Protein AF-A0A0B8QI83-F1 (afdb_monomer)

Foldseek 3Di:
DDDDPPDDQPDCPVPCVVDPDDDDDDDDPDPDDFAADDPQQDPDPRGDPPPVLVDDPVCPPPDDPHHDNDDPPDDDQDDADPVRNCRNVVVVCVVPPCPVQPPVGDDDDPPDDPVRDDDPVRDDDDPVVVPDPDDDPPDDDQQWDWAPPPDPDIDIDRHPDDDPD

InterPro domains:
  IPR018967 Iron-binding zinc finger, CDGSH type [PF09360] (34-53)
  IPR018967 Iron-binding zinc finger, CDGSH type [SM00704] (23-58)
  IPR042216 MitoNEET, CDGSH iron-sulfur domain [G3DSA:3.40.5.90] (27-69)
  IPR052950 CDGSH iron-sulfur domain-containing protein [PTHR46491] (10-59)

pLDDT: mean 74.03, std 13.97, range [25.14, 92.25]

Solvent-accessible surface area (backbone atoms only — not comparable to full-atom values): 11780 Å² total; per-res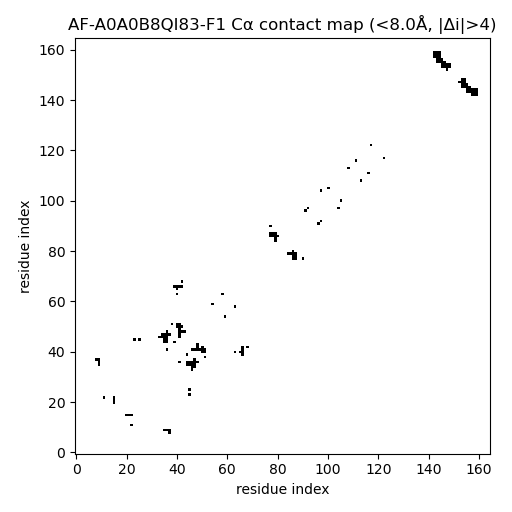idue (Å²): 140,81,82,83,75,85,75,70,76,86,63,91,83,66,76,45,81,86,49,94,63,76,88,79,91,84,79,83,92,66,97,72,95,76,63,66,46,74,78,78,47,39,93,51,72,68,32,56,68,62,52,71,72,78,57,56,81,92,51,69,89,56,91,69,95,64,68,81,87,69,78,85,88,59,80,83,78,69,65,61,42,93,92,44,67,57,47,32,58,52,57,46,43,72,75,58,46,69,81,79,40,57,98,78,44,87,83,68,69,90,87,55,57,77,92,76,50,80,53,80,90,70,63,80,82,57,82,73,75,60,72,63,73,80,80,60,91,88,55,91,71,87,54,61,43,66,50,54,80,89,46,101,76,51,47,76,35,80,52,84,78,78,78,85,125

Radius of gyration: 28.95 Å; Cα contacts (8 Å, |Δi|>4): 88; chains: 1; bounding box: 72×37×82 Å

Structure (mmCIF, N/CA/C/O backbone):
data_AF-A0A0B8QI83-F1
#
_entry.id   AF-A0A0B8QI83-F1
#
loop_
_atom_site.group_PDB
_atom_site.id
_atom_site.type_symbol
_atom_site.label_atom_id
_atom_site.label_alt_id
_atom_site.label_comp_id
_atom_site.label_asym_id
_atom_site.label_entity_id
_atom_site.label_seq_id
_atom_site.pdbx_PDB_ins_code
_atom_site.Cartn_x
_atom_site.Cartn_y
_atom_site.Cartn_z
_atom_site.occupancy
_atom_site.B_iso_or_equiv
_atom_site.auth_seq_id
_atom_site.auth_comp_id
_atom_site.auth_asym_id
_atom_site.auth_atom_id
_atom_site.pdbx_PDB_model_num
ATOM 1 N N . MET A 1 1 ? -7.085 -7.848 51.133 1.00 30.69 1 MET A N 1
ATOM 2 C CA . MET A 1 1 ? -7.052 -8.696 49.922 1.00 30.69 1 MET A CA 1
ATOM 3 C C . MET A 1 1 ? -8.463 -8.772 49.360 1.00 30.69 1 MET A C 1
ATOM 5 O O . MET A 1 1 ? -9.193 -9.684 49.712 1.00 30.69 1 MET A O 1
ATOM 9 N N . HIS A 1 2 ? -8.878 -7.793 48.556 1.00 28.53 2 HIS A N 1
ATOM 10 C CA . HIS A 1 2 ? -10.116 -7.900 47.783 1.00 28.53 2 HIS A CA 1
ATOM 11 C C . HIS A 1 2 ? -9.726 -7.942 46.313 1.00 28.53 2 HIS A C 1
ATOM 13 O O . HIS A 1 2 ? -9.131 -7.001 45.790 1.00 28.53 2 HIS A O 1
ATOM 19 N N . LEU A 1 3 ? -9.952 -9.113 45.720 1.00 25.14 3 LEU A N 1
ATOM 20 C CA . LEU A 1 3 ? -9.779 -9.373 44.305 1.00 25.14 3 LEU A CA 1
ATOM 21 C C . LEU A 1 3 ? -10.746 -8.477 43.530 1.00 25.14 3 LEU A C 1
ATOM 23 O O . LEU A 1 3 ? -11.947 -8.497 43.786 1.00 25.14 3 LEU A O 1
ATOM 27 N N . TRP A 1 4 ? -10.211 -7.702 42.594 1.00 26.44 4 TRP A N 1
ATOM 28 C CA . TRP A 1 4 ? -10.991 -6.983 41.599 1.00 26.44 4 TRP A CA 1
ATOM 29 C C . TRP A 1 4 ? -11.599 -8.005 40.636 1.00 26.44 4 TRP A C 1
ATOM 31 O O . TRP A 1 4 ? -10.899 -8.581 39.804 1.00 26.44 4 TRP A O 1
ATOM 41 N N . THR A 1 5 ? -12.894 -8.273 40.780 1.00 29.75 5 THR A N 1
ATOM 42 C CA . THR A 1 5 ? -13.677 -9.026 39.800 1.00 29.75 5 THR A CA 1
ATOM 43 C C . THR A 1 5 ? -13.836 -8.180 38.540 1.00 29.75 5 THR A C 1
ATOM 45 O O . THR A 1 5 ? -14.469 -7.127 38.563 1.00 29.75 5 THR A O 1
ATOM 48 N N . LEU A 1 6 ? -13.239 -8.641 37.440 1.00 34.34 6 LEU A N 1
ATOM 49 C CA . LEU A 1 6 ? -13.503 -8.164 36.083 1.00 34.34 6 LEU A CA 1
ATOM 50 C C . LEU A 1 6 ? -15.006 -8.323 35.781 1.00 34.34 6 LEU A C 1
ATOM 52 O O . LEU A 1 6 ? -15.472 -9.430 35.533 1.00 34.34 6 LEU A O 1
ATOM 56 N N . GLN A 1 7 ? -15.754 -7.219 35.844 1.00 43.59 7 GLN A N 1
ATOM 57 C CA . GLN A 1 7 ? -17.204 -7.166 35.633 1.00 43.59 7 GLN A CA 1
ATOM 58 C C . GLN A 1 7 ? -17.558 -7.460 34.163 1.00 43.59 7 GLN A C 1
ATOM 60 O O . GLN A 1 7 ? -16.964 -6.894 33.242 1.00 43.59 7 GLN A O 1
ATOM 65 N N . GLU A 1 8 ? -18.532 -8.343 33.947 1.00 44.66 8 GLU A N 1
ATOM 66 C CA . GLU A 1 8 ? -19.015 -8.811 32.643 1.00 44.66 8 GLU A CA 1
ATOM 67 C C . GLU A 1 8 ? -19.863 -7.721 31.946 1.00 44.66 8 GLU A C 1
ATOM 69 O O . GLU A 1 8 ? -20.987 -7.447 32.360 1.00 44.66 8 GLU A O 1
ATOM 74 N N . PRO A 1 9 ? -19.365 -7.064 30.882 1.00 54.44 9 PRO A N 1
ATOM 75 C CA . PRO A 1 9 ? -19.946 -5.823 30.356 1.00 54.44 9 PRO A CA 1
ATOM 76 C C . PRO A 1 9 ? -21.189 -6.017 29.469 1.00 54.44 9 PRO A C 1
ATOM 78 O O . PRO A 1 9 ? -21.657 -5.056 28.862 1.00 54.44 9 PRO A O 1
ATOM 81 N N . THR A 1 10 ? -21.710 -7.238 29.346 1.00 54.62 10 THR A N 1
ATOM 82 C CA . THR A 1 10 ? -22.871 -7.554 28.496 1.00 54.62 10 THR A CA 1
ATOM 83 C C . THR A 1 10 ? -24.206 -7.440 29.222 1.00 54.62 10 THR A C 1
ATOM 85 O O . THR A 1 10 ? -25.235 -7.326 28.558 1.00 54.62 10 THR A O 1
ATOM 88 N N . PHE A 1 11 ? -24.217 -7.431 30.557 1.00 64.94 11 PHE A N 1
ATOM 89 C CA . PHE A 1 11 ? -25.451 -7.371 31.335 1.00 64.94 11 PHE A CA 1
ATOM 90 C C . PHE A 1 11 ? -25.648 -6.024 32.022 1.00 64.94 11 PHE A C 1
ATOM 92 O O . PHE A 1 11 ? -24.731 -5.437 32.591 1.00 64.94 11 PHE A O 1
ATOM 99 N N . CYS A 1 12 ? -26.888 -5.538 31.964 1.00 70.31 12 CYS A N 1
ATOM 100 C CA . CYS A 1 12 ? -27.313 -4.359 32.697 1.00 70.31 12 CYS A CA 1
ATOM 101 C C . CYS A 1 12 ? -27.485 -4.719 34.178 1.00 70.31 12 CYS A C 1
ATOM 103 O O . CYS A 1 12 ? -28.452 -5.375 34.552 1.00 70.31 12 CYS A O 1
ATOM 105 N N . ASP A 1 13 ? -26.573 -4.238 35.014 1.00 72.25 13 ASP A N 1
ATOM 106 C CA . ASP A 1 13 ? -26.587 -4.394 36.473 1.00 72.25 13 ASP A CA 1
ATOM 107 C C . ASP A 1 13 ? -27.261 -3.211 37.204 1.00 72.25 13 ASP A C 1
ATOM 109 O O . ASP A 1 13 ? -27.304 -3.170 38.429 1.00 72.25 13 ASP A O 1
ATOM 113 N N . GLY A 1 14 ? -27.793 -2.235 36.458 1.00 72.44 14 GLY A N 1
ATOM 1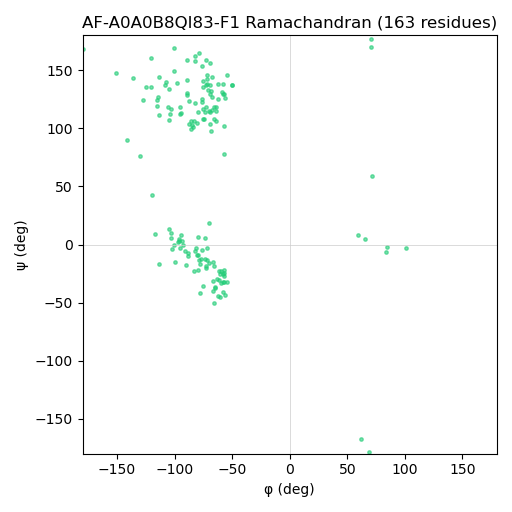14 C CA . GLY A 1 14 ? -28.420 -1.026 37.006 1.00 72.44 14 GLY A CA 1
ATOM 115 C C . GLY A 1 14 ? -27.441 0.098 37.372 1.00 72.44 14 GLY A C 1
ATOM 116 O O . GLY A 1 14 ? -27.887 1.217 37.626 1.00 72.44 14 GLY A O 1
ATOM 117 N N . SER A 1 15 ? -26.124 -0.131 37.297 1.00 74.25 15 SER A N 1
ATOM 118 C CA . SER A 1 15 ? -25.090 0.868 37.629 1.00 74.25 15 SER A CA 1
ATOM 119 C C . SER A 1 15 ? -25.053 2.066 36.667 1.00 74.25 15 SER A C 1
ATOM 121 O O . SER A 1 15 ? -24.478 3.104 36.975 1.00 74.25 15 SER A O 1
ATOM 123 N N . HIS A 1 16 ? -25.699 1.954 35.504 1.00 70.31 16 HIS A N 1
ATOM 124 C CA . HIS A 1 16 ? -25.788 3.022 34.508 1.00 70.31 16 HIS A CA 1
ATOM 125 C C . HIS A 1 16 ? -26.748 4.162 34.901 1.00 70.31 16 HIS A C 1
ATOM 127 O O . HIS A 1 16 ? -26.718 5.205 34.253 1.00 70.31 16 HIS A O 1
ATOM 133 N N . ALA A 1 17 ? -27.584 3.996 35.939 1.00 74.31 17 ALA A N 1
ATOM 134 C CA . ALA A 1 17 ? -28.622 4.963 36.319 1.00 74.31 17 ALA A CA 1
ATOM 135 C C . ALA A 1 17 ? -28.083 6.357 36.706 1.00 74.31 17 ALA A C 1
ATOM 137 O O . ALA A 1 17 ? -28.816 7.340 36.633 1.00 74.31 17 ALA A O 1
ATOM 138 N N . SER A 1 18 ? -26.814 6.451 37.107 1.00 74.19 18 SER A N 1
ATOM 139 C CA . SER A 1 18 ? -26.126 7.708 37.427 1.00 74.19 18 SER A CA 1
ATOM 140 C C . SER A 1 18 ? -25.284 8.264 36.272 1.00 74.19 18 SER A C 1
ATOM 142 O O . SER A 1 18 ? -24.620 9.283 36.447 1.00 74.19 18 SER A O 1
ATOM 144 N N . THR A 1 19 ? -25.288 7.612 35.105 1.00 78.44 19 THR A N 1
ATOM 145 C CA . THR A 1 19 ? -24.436 7.955 33.955 1.00 78.44 19 THR A CA 1
ATOM 146 C C . THR A 1 19 ? -25.264 8.295 32.716 1.00 78.44 19 THR A C 1
ATOM 148 O O . THR A 1 19 ? -26.404 7.858 32.584 1.00 78.44 19 THR A O 1
ATOM 151 N N . ASP A 1 20 ? -24.666 8.996 31.751 1.00 74.81 20 ASP A N 1
ATOM 152 C CA . ASP A 1 20 ? -25.315 9.321 30.470 1.00 74.81 20 ASP A CA 1
ATOM 153 C C . ASP A 1 20 ? -25.480 8.107 29.526 1.00 74.81 20 ASP A C 1
ATOM 155 O O . ASP A 1 20 ? -26.065 8.212 28.443 1.00 74.81 20 ASP A O 1
ATOM 159 N N . PHE A 1 21 ? -24.981 6.927 29.914 1.00 71.00 21 PHE A N 1
ATOM 160 C CA . PHE A 1 21 ? -25.055 5.715 29.102 1.00 71.00 21 PHE A CA 1
ATOM 161 C C . PHE A 1 21 ? -26.434 5.053 29.196 1.00 71.00 21 PHE A C 1
ATOM 163 O O . PHE A 1 21 ? -26.813 4.497 30.226 1.00 71.00 21 PHE A O 1
ATOM 170 N N . LYS A 1 22 ? -27.167 5.040 28.077 1.00 73.19 22 LYS A N 1
ATOM 171 C CA . LYS A 1 22 ? -28.463 4.356 27.965 1.00 73.19 22 LYS A CA 1
ATOM 172 C C . LYS A 1 22 ? -28.283 2.898 27.520 1.00 73.19 22 LYS A C 1
ATOM 174 O O . LYS A 1 22 ? -27.629 2.668 26.499 1.00 73.19 22 LYS A O 1
ATOM 179 N N . PRO A 1 23 ? -28.871 1.912 28.221 1.00 74.12 23 PRO A N 1
ATOM 180 C CA . PRO A 1 23 ? -28.845 0.522 27.787 1.00 74.12 23 PRO A CA 1
ATOM 181 C C . PRO A 1 23 ? -29.560 0.361 26.449 1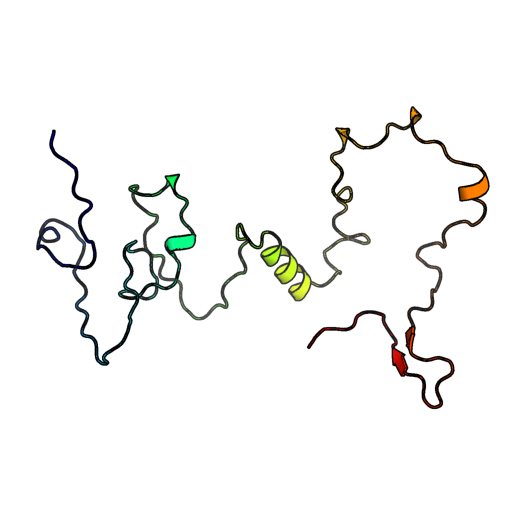.00 74.12 23 PRO A C 1
ATOM 183 O O . PRO A 1 23 ? -30.638 0.919 26.237 1.00 74.12 23 PRO A O 1
ATOM 186 N N . LYS A 1 24 ? -28.983 -0.446 25.559 1.00 74.19 24 LYS A N 1
ATOM 187 C CA . LYS A 1 24 ? -29.628 -0.860 24.313 1.00 74.19 24 LYS A CA 1
ATOM 188 C C . LYS A 1 24 ? -30.121 -2.292 24.493 1.00 74.19 24 LYS A C 1
ATOM 190 O O . LYS A 1 24 ? -29.319 -3.190 24.730 1.00 74.19 24 LYS A O 1
ATOM 195 N N . SER A 1 25 ? -31.434 -2.496 24.423 1.00 72.81 25 SER A N 1
ATOM 196 C CA . SER A 1 25 ? -32.027 -3.831 24.509 1.00 72.81 25 SER A CA 1
ATOM 197 C C . SER A 1 25 ? -31.697 -4.642 23.258 1.00 72.81 25 SER A C 1
ATOM 199 O O . SER A 1 25 ? -31.813 -4.133 22.142 1.00 72.81 25 SER A O 1
ATOM 201 N N . PHE A 1 26 ? -31.338 -5.906 23.447 1.00 75.81 26 PHE A N 1
ATOM 202 C CA . PHE A 1 26 ? -31.126 -6.877 22.381 1.00 75.81 26 PHE A CA 1
ATOM 203 C C . PHE A 1 26 ? -32.006 -8.100 22.643 1.00 75.81 26 PHE A C 1
ATOM 205 O O . PHE A 1 26 ? -32.074 -8.579 23.774 1.00 75.81 26 PHE A O 1
ATOM 212 N N . VAL A 1 27 ? -32.673 -8.589 21.601 1.00 78.88 27 VAL A N 1
ATOM 213 C CA . VAL A 1 27 ? -33.437 -9.838 21.611 1.00 78.88 27 VAL A CA 1
ATOM 214 C C . VAL A 1 27 ? -32.934 -10.653 20.427 1.00 78.88 27 VAL A C 1
ATOM 216 O O . VAL A 1 27 ? -32.916 -10.147 19.307 1.00 78.88 27 VAL A O 1
ATOM 219 N N . ALA A 1 28 ? -32.478 -11.880 20.673 1.00 77.06 28 ALA A N 1
ATOM 220 C CA . ALA A 1 28 ? -32.031 -12.765 19.606 1.00 77.06 28 ALA A CA 1
ATOM 221 C C . ALA A 1 28 ? -33.251 -13.343 18.875 1.00 77.06 28 ALA A C 1
ATOM 223 O O . ALA A 1 28 ? -34.131 -13.923 19.505 1.00 77.06 28 ALA A O 1
ATOM 224 N N . GLU A 1 29 ? -33.307 -13.171 17.555 1.00 77.12 29 GLU A N 1
ATOM 225 C CA . GLU A 1 29 ? -34.386 -13.722 16.721 1.00 77.12 29 GLU A CA 1
ATOM 226 C C . GLU A 1 29 ? -34.146 -15.190 16.340 1.00 77.12 29 GLU A C 1
ATOM 228 O O . GLU A 1 29 ? -35.089 -15.901 16.000 1.00 77.12 29 GLU A O 1
ATOM 233 N N . GLN A 1 30 ? -32.889 -15.642 16.369 1.00 78.81 30 GLN A N 1
ATOM 234 C CA . GLN A 1 30 ? -32.477 -16.979 15.947 1.00 78.81 30 GLN A CA 1
ATOM 235 C C . GLN A 1 30 ? -31.488 -17.574 16.948 1.00 78.81 30 GLN A C 1
ATOM 237 O O . GLN A 1 30 ? -30.624 -16.866 17.474 1.00 78.81 30 GLN A O 1
ATOM 242 N N . ASP A 1 31 ? -31.604 -18.882 17.169 1.00 77.31 31 ASP A N 1
ATOM 243 C CA . ASP A 1 31 ? -30.669 -19.647 17.986 1.00 77.31 31 ASP A CA 1
ATOM 244 C C . ASP A 1 31 ? -29.352 -19.824 17.219 1.00 77.31 31 ASP A C 1
ATOM 246 O O . ASP A 1 31 ? -29.300 -20.473 16.172 1.00 77.31 31 ASP A O 1
ATOM 250 N N . GLY A 1 32 ? -28.281 -19.218 17.727 1.00 81.19 32 GLY A N 1
ATOM 251 C CA . GLY A 1 32 ? -26.958 -19.279 17.116 1.00 81.19 32 GLY A CA 1
ATOM 252 C C . GLY A 1 32 ? -25.907 -18.499 17.899 1.00 81.19 32 GLY A C 1
ATOM 253 O O . GLY A 1 32 ? -26.223 -17.711 18.795 1.00 81.19 32 GLY A O 1
ATOM 254 N N . ASP A 1 33 ? -24.644 -18.714 17.537 1.00 80.81 33 ASP A N 1
ATOM 255 C CA . ASP A 1 33 ? -23.511 -18.021 18.142 1.00 80.81 33 ASP A CA 1
ATOM 256 C C . ASP A 1 33 ? -23.426 -16.581 17.618 1.00 80.81 33 ASP A C 1
ATOM 258 O O . ASP A 1 33 ? -23.203 -16.341 16.432 1.00 80.81 33 ASP A O 1
ATOM 262 N N . ASN A 1 34 ? -23.583 -15.610 18.520 1.00 79.94 34 ASN A N 1
ATOM 263 C CA . ASN A 1 34 ? -23.476 -14.184 18.219 1.00 79.94 34 ASN A CA 1
ATOM 264 C C . ASN A 1 34 ? -22.363 -13.536 19.051 1.00 79.94 34 ASN A C 1
ATOM 266 O O . ASN A 1 34 ? -22.272 -13.737 20.263 1.00 79.94 34 ASN A O 1
ATOM 270 N N . TYR A 1 35 ? -21.542 -12.699 18.415 1.00 85.38 35 TYR A N 1
ATOM 271 C CA . TYR A 1 35 ? -20.449 -11.987 19.081 1.00 85.38 35 TYR A CA 1
ATOM 272 C C . TYR A 1 35 ? -20.888 -10.582 19.496 1.00 85.38 35 TYR A C 1
ATOM 274 O O . TYR A 1 35 ? -21.102 -9.711 18.651 1.00 85.38 35 TYR A O 1
ATOM 282 N N . LEU A 1 36 ? -20.993 -10.345 20.804 1.00 83.81 36 LEU A N 1
ATOM 283 C CA . LEU A 1 36 ? -21.381 -9.049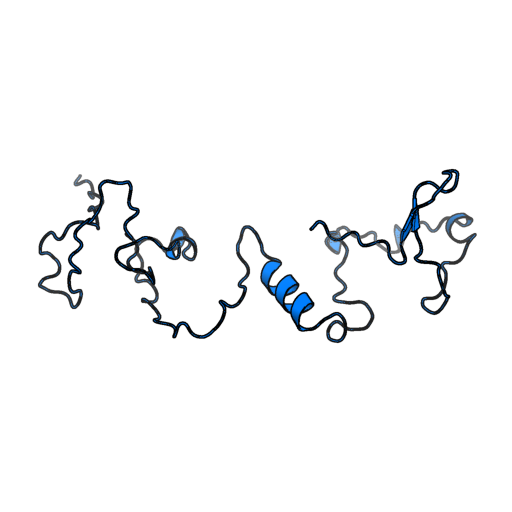 21.367 1.00 83.81 36 LEU A CA 1
ATOM 284 C C . LEU A 1 36 ? -20.165 -8.146 21.609 1.00 83.81 36 LEU A C 1
ATOM 286 O O . LEU A 1 36 ? -19.101 -8.593 22.047 1.00 83.81 36 LEU A O 1
ATOM 290 N N . CYS A 1 37 ? -20.328 -6.852 21.340 1.00 83.56 37 CYS A N 1
ATOM 291 C CA . CYS A 1 37 ? -19.297 -5.853 21.589 1.00 83.56 37 CYS A CA 1
ATOM 292 C C . CYS A 1 37 ? -19.117 -5.612 23.095 1.00 83.56 37 CYS A C 1
ATOM 294 O O . CYS A 1 37 ? -20.082 -5.373 23.817 1.00 83.56 37 CYS A O 1
ATOM 296 N N . ARG A 1 38 ? -17.860 -5.601 23.555 1.00 80.38 38 ARG A N 1
ATOM 297 C CA . ARG A 1 38 ? -17.490 -5.295 24.950 1.00 80.38 38 ARG A CA 1
ATOM 298 C C . ARG A 1 38 ? -16.703 -3.994 25.112 1.00 80.38 38 ARG A C 1
ATOM 300 O O . ARG A 1 38 ? -16.611 -3.484 26.221 1.00 80.38 38 ARG A O 1
ATOM 307 N N . CYS A 1 39 ? -16.145 -3.455 24.027 1.00 80.62 39 CYS A N 1
ATOM 308 C CA . CYS A 1 39 ? -15.330 -2.240 24.061 1.00 80.62 39 CYS A CA 1
ATOM 309 C C . CYS A 1 39 ? -16.141 -0.946 23.902 1.00 80.62 39 CYS A C 1
ATOM 311 O O . CYS A 1 39 ? -15.569 0.122 24.035 1.00 80.62 39 CYS A O 1
ATOM 313 N N . LYS A 1 40 ? -17.448 -1.013 23.597 1.00 79.31 40 LYS A N 1
ATOM 314 C CA . LYS A 1 40 ? -18.327 0.147 23.317 1.00 79.31 40 LYS A CA 1
ATOM 315 C C . LYS A 1 40 ? -17.906 1.037 22.132 1.00 79.31 40 LYS A C 1
ATOM 317 O O . LYS A 1 40 ? -18.551 2.050 21.897 1.00 79.31 40 LYS A O 1
ATOM 322 N N . HIS A 1 41 ? -16.901 0.636 21.351 1.00 81.69 41 HIS A N 1
ATOM 323 C CA . HIS A 1 41 ? -16.416 1.364 20.170 1.00 81.69 41 HIS A CA 1
ATOM 324 C C . HIS A 1 41 ? -16.843 0.733 18.836 1.00 81.69 41 HIS A C 1
ATOM 326 O O . HIS A 1 41 ? -16.288 1.061 17.794 1.00 81.69 41 HIS A O 1
ATOM 332 N N . SER A 1 42 ? -17.801 -0.198 18.853 1.00 82.94 42 SER A N 1
ATOM 333 C CA . SER A 1 42 ? -18.318 -0.788 17.618 1.00 82.94 42 SER A CA 1
ATOM 334 C C . SER A 1 42 ? -19.255 0.172 16.887 1.00 82.94 42 SER A C 1
ATOM 336 O O . SER A 1 42 ? -20.096 0.818 17.514 1.00 82.94 42 SER A O 1
ATOM 338 N N . ASN A 1 43 ? -19.174 0.204 15.559 1.00 82.00 43 ASN A N 1
ATOM 339 C CA . ASN A 1 43 ? -20.131 0.908 14.707 1.00 82.00 43 ASN A CA 1
ATOM 340 C C . ASN A 1 43 ? -21.420 0.096 14.470 1.00 82.00 43 ASN A C 1
ATOM 342 O O . ASN A 1 43 ? -22.398 0.639 13.961 1.00 82.00 43 ASN A O 1
ATOM 346 N N . ASN A 1 44 ? -21.460 -1.180 14.880 1.00 81.81 44 ASN A N 1
ATOM 347 C CA . ASN A 1 44 ? -22.606 -2.082 14.718 1.00 81.81 44 ASN A CA 1
ATOM 348 C C . ASN A 1 44 ? -23.155 -2.598 16.066 1.00 81.81 44 ASN A C 1
ATOM 350 O O . ASN A 1 44 ? -23.460 -3.778 16.232 1.00 81.81 44 ASN A O 1
ATOM 354 N N . LEU A 1 45 ? -23.271 -1.718 17.068 1.00 79.69 45 LEU A N 1
ATOM 355 C CA . LEU A 1 45 ? -23.785 -2.080 18.397 1.00 79.69 45 LEU A CA 1
ATOM 356 C C . LEU A 1 45 ? -25.200 -2.693 18.308 1.00 79.69 45 LEU A C 1
ATOM 358 O O . LEU A 1 45 ? -26.100 -2.052 17.748 1.00 79.69 45 LEU A O 1
ATOM 362 N N . PRO A 1 46 ? -25.460 -3.863 18.929 1.00 81.62 46 PRO A N 1
ATOM 363 C CA . PRO A 1 46 ? -24.698 -4.485 20.024 1.00 81.62 46 PRO A CA 1
ATOM 364 C C . PRO A 1 46 ? -23.603 -5.484 19.598 1.00 81.62 46 PRO A C 1
ATOM 366 O O . PRO A 1 46 ? -22.928 -6.045 20.462 1.00 81.62 46 PRO A O 1
ATOM 369 N N . PHE A 1 47 ? -23.418 -5.723 18.302 1.00 85.06 47 PHE A N 1
ATOM 370 C CA . PHE A 1 47 ? -22.501 -6.734 17.778 1.00 85.06 47 PHE A CA 1
ATOM 371 C C . PHE A 1 47 ? -21.055 -6.249 17.704 1.00 85.06 47 PHE A C 1
ATOM 373 O O . PHE A 1 47 ? -20.779 -5.053 17.674 1.00 85.06 47 PHE A O 1
ATOM 380 N N . CYS A 1 48 ? -20.118 -7.194 17.683 1.00 86.12 48 CYS A N 1
ATOM 381 C CA . CYS A 1 48 ? -18.708 -6.920 17.445 1.00 86.12 48 CYS A CA 1
ATOM 382 C C . CYS A 1 48 ? -18.429 -6.805 15.936 1.00 86.12 48 CYS A C 1
ATOM 384 O O . CYS A 1 48 ? -18.641 -7.756 15.192 1.00 86.12 48 CYS A O 1
ATOM 386 N N . ASP A 1 49 ? -17.901 -5.661 15.501 1.00 85.25 49 ASP A N 1
ATOM 387 C CA . ASP A 1 49 ? -17.475 -5.369 14.119 1.00 85.25 49 ASP A CA 1
ATOM 388 C C . ASP A 1 49 ? -15.946 -5.421 13.932 1.00 85.25 49 ASP A C 1
ATOM 390 O O . ASP A 1 49 ? -15.430 -5.092 12.871 1.00 85.25 49 ASP A O 1
ATOM 394 N N . GLY A 1 50 ? -15.201 -5.816 14.968 1.00 85.44 50 GLY A N 1
ATOM 395 C CA . GLY A 1 50 ? -13.738 -5.872 14.926 1.00 85.44 50 GLY A CA 1
ATOM 396 C C . GLY A 1 50 ? -13.022 -4.552 15.226 1.00 85.44 50 GLY A C 1
ATOM 397 O O . GLY A 1 50 ? -11.797 -4.571 15.346 1.00 85.44 50 GLY A O 1
ATOM 398 N N . SER A 1 51 ? -13.743 -3.449 15.466 1.00 84.38 51 SER A N 1
ATOM 399 C CA . SER A 1 51 ? -13.152 -2.139 15.806 1.00 84.38 51 SER A CA 1
ATOM 400 C C . SER A 1 51 ? -12.253 -2.181 17.054 1.00 84.38 51 SER A C 1
ATOM 402 O O . SER A 1 51 ? -11.342 -1.376 17.208 1.00 84.38 51 SER A O 1
ATOM 404 N N . HIS A 1 52 ? -12.429 -3.181 17.928 1.00 81.94 52 HIS A N 1
ATOM 405 C CA . HIS A 1 52 ? -11.563 -3.395 19.094 1.00 81.94 52 HIS A CA 1
ATOM 406 C C . HIS A 1 52 ? -10.081 -3.624 18.743 1.00 81.94 52 HIS A C 1
ATOM 408 O O . HIS A 1 52 ? -9.230 -3.382 19.591 1.00 81.94 52 HIS A O 1
ATOM 414 N N . LYS A 1 53 ? -9.758 -4.066 17.519 1.00 84.19 53 LYS A N 1
ATOM 415 C CA . LYS A 1 53 ? -8.373 -4.322 17.081 1.00 84.19 53 LYS A CA 1
ATOM 416 C C . LYS A 1 53 ? -7.548 -3.052 16.865 1.00 84.19 53 LYS A C 1
ATOM 418 O O . LYS A 1 53 ? -6.338 -3.137 16.700 1.00 84.19 53 LYS A O 1
ATOM 423 N N . GLN A 1 54 ? -8.194 -1.889 16.822 1.00 79.31 54 GLN A N 1
ATOM 424 C CA . GLN A 1 54 ? -7.523 -0.607 16.606 1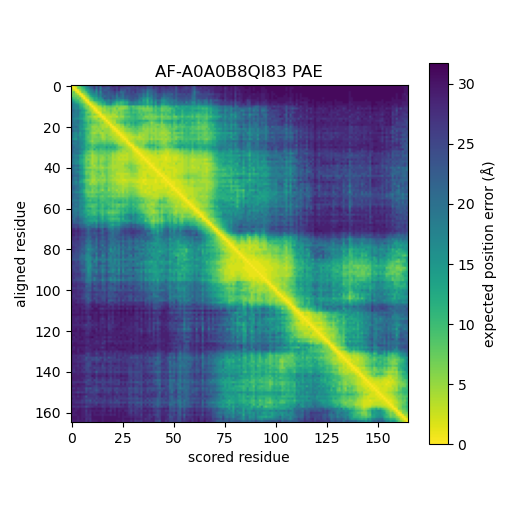.00 79.31 54 GLN A CA 1
ATOM 425 C C . GLN A 1 54 ? -6.851 -0.069 17.877 1.00 79.31 54 GLN A C 1
ATOM 427 O O . GLN A 1 54 ? -6.058 0.864 17.790 1.00 79.31 54 GLN A O 1
ATOM 432 N N . PHE A 1 55 ? -7.167 -0.644 19.040 1.00 81.62 55 PHE A N 1
ATOM 433 C CA . PHE A 1 55 ? -6.605 -0.243 20.325 1.00 81.62 55 PHE A CA 1
ATOM 434 C C . PHE A 1 55 ? -5.450 -1.168 20.715 1.00 81.62 55 PHE A C 1
ATOM 436 O O . PHE A 1 55 ? -5.537 -2.383 20.527 1.00 81.62 55 PHE A O 1
ATOM 443 N N . SER A 1 56 ? -4.372 -0.601 21.256 1.00 81.12 56 SER A N 1
ATOM 444 C CA . SER A 1 56 ? -3.263 -1.382 21.812 1.00 81.12 56 SER A CA 1
ATOM 445 C C . SER A 1 56 ? -3.564 -1.851 23.240 1.00 81.12 56 SER A C 1
ATOM 447 O O . SER A 1 56 ? -4.418 -1.284 23.923 1.00 81.12 56 SER A O 1
ATOM 449 N N . ASP A 1 57 ? -2.827 -2.858 23.719 1.00 81.00 57 ASP A N 1
ATOM 450 C CA . ASP A 1 57 ? -2.962 -3.370 25.093 1.00 81.00 57 ASP A CA 1
ATOM 451 C C . ASP A 1 57 ? -2.752 -2.270 26.150 1.00 81.00 57 ASP A C 1
ATOM 453 O O . ASP A 1 57 ? -3.416 -2.260 27.185 1.00 81.00 57 ASP A O 1
ATOM 457 N N . ASP A 1 58 ? -1.900 -1.283 25.857 1.00 81.62 58 ASP A N 1
ATOM 458 C CA . ASP A 1 58 ? -1.630 -0.137 26.736 1.00 81.62 58 ASP A CA 1
ATOM 459 C C . ASP A 1 58 ? -2.848 0.786 26.929 1.00 81.62 58 ASP A C 1
ATOM 461 O O . ASP A 1 58 ? -2.893 1.586 27.865 1.00 81.62 58 ASP A O 1
ATOM 465 N N . GLN A 1 59 ? -3.840 0.698 26.041 1.00 75.25 59 GLN A N 1
ATOM 466 C CA . GLN A 1 59 ? -5.042 1.535 26.054 1.00 75.25 59 GLN A CA 1
ATOM 467 C C . GLN A 1 59 ? -6.220 0.864 26.780 1.00 75.25 59 GLN A C 1
ATOM 469 O O . GLN A 1 59 ? -7.280 1.475 26.942 1.00 75.25 59 GLN A O 1
ATOM 474 N N . VAL A 1 60 ? -6.055 -0.376 27.253 1.00 76.06 60 VAL A N 1
ATOM 475 C CA . VAL A 1 60 ? -7.106 -1.118 27.959 1.00 76.06 60 VAL A CA 1
ATOM 476 C C . VAL A 1 60 ? -7.355 -0.496 29.338 1.00 76.06 60 VAL A C 1
ATOM 478 O O . VAL A 1 60 ? -6.500 -0.522 30.217 1.00 76.06 60 VAL A O 1
ATOM 481 N N . GLY A 1 61 ? -8.558 0.052 29.535 1.00 74.19 61 GLY A N 1
ATOM 482 C CA . GLY A 1 61 ? -8.985 0.689 30.789 1.00 74.19 61 GLY A CA 1
ATOM 483 C C . GLY A 1 61 ? -8.934 2.219 30.787 1.00 74.19 61 GLY A C 1
ATOM 484 O O . GLY A 1 61 ? -9.361 2.827 31.766 1.00 74.19 61 GLY A O 1
ATOM 485 N N . GLN A 1 62 ? -8.463 2.837 29.702 1.00 75.25 62 GLN A N 1
ATOM 486 C CA . GLN A 1 62 ? -8.529 4.287 29.503 1.00 75.25 62 GLN A CA 1
ATOM 487 C C . GLN A 1 62 ? -9.840 4.697 28.817 1.00 75.25 62 GLN A C 1
ATOM 489 O O . GLN A 1 62 ? -10.490 3.884 28.155 1.00 75.25 62 GLN A O 1
ATOM 494 N N . GLU A 1 63 ? -10.231 5.967 28.959 1.00 74.19 63 GLU A N 1
ATOM 495 C CA . GLU A 1 63 ? -11.356 6.524 28.202 1.00 74.19 63 GLU A CA 1
ATOM 496 C C . GLU A 1 63 ? -11.024 6.517 26.703 1.00 74.19 63 GLU A C 1
ATOM 498 O O . GLU A 1 63 ? -10.086 7.173 26.249 1.00 74.19 63 GLU A O 1
ATOM 503 N N . GLY A 1 64 ? -11.775 5.731 25.931 1.00 68.12 64 GLY A N 1
ATOM 504 C CA . GLY A 1 64 ? -11.578 5.630 24.490 1.00 68.12 64 GLY A CA 1
ATOM 505 C C . GLY A 1 64 ? -12.188 6.810 23.717 1.00 68.12 64 GLY A C 1
ATOM 506 O O . GLY A 1 64 ? -13.047 7.523 24.237 1.00 68.12 64 GLY A O 1
ATOM 507 N N . PRO A 1 65 ? -11.813 6.999 22.439 1.00 69.31 65 PRO A N 1
ATOM 508 C CA . PRO A 1 65 ? -12.107 8.197 21.635 1.00 69.31 65 PRO A CA 1
ATOM 509 C C . PRO A 1 65 ? -13.585 8.390 21.213 1.00 69.31 65 PRO A C 1
ATOM 511 O O . PRO A 1 65 ? -13.875 9.155 20.294 1.00 69.31 65 PRO A O 1
ATOM 514 N N . GLY A 1 66 ? -14.538 7.724 21.872 1.00 68.94 66 GLY A N 1
ATOM 515 C CA . GLY A 1 66 ? -15.951 7.683 21.477 1.00 68.94 66 GLY A CA 1
ATOM 516 C C . GLY A 1 66 ? -16.209 6.873 20.195 1.00 68.94 66 GLY A C 1
ATOM 517 O O . GLY A 1 66 ? -15.287 6.333 19.587 1.00 68.94 66 GLY A O 1
ATOM 518 N N . VAL A 1 67 ? -17.481 6.733 19.801 1.00 64.94 67 VAL A N 1
ATOM 519 C CA . VAL A 1 67 ? -17.885 6.159 18.501 1.00 64.94 67 VAL A CA 1
ATOM 520 C C . VAL A 1 67 ? -18.081 7.314 17.528 1.00 64.94 67 VAL A C 1
ATOM 522 O O . VAL A 1 67 ? -18.983 8.132 17.706 1.00 64.94 67 VAL A O 1
ATOM 525 N N . GLN A 1 68 ? -17.235 7.400 16.505 1.00 61.72 68 GLN A N 1
ATOM 526 C CA . GLN A 1 68 ? -17.380 8.395 15.446 1.00 61.72 68 GLN A CA 1
ATOM 527 C C . GLN A 1 68 ? -18.336 7.835 14.390 1.00 61.72 68 GLN A C 1
ATOM 529 O O . GLN A 1 68 ? -17.939 7.018 13.565 1.00 61.72 68 GLN A O 1
ATOM 534 N N . ILE A 1 69 ? -19.606 8.245 14.432 1.00 56.28 69 ILE A N 1
ATOM 535 C CA . ILE A 1 69 ? -20.607 7.845 13.435 1.00 56.28 69 ILE A CA 1
ATOM 536 C C . ILE A 1 69 ? -20.231 8.505 12.102 1.00 56.28 69 ILE A C 1
ATOM 538 O O . ILE A 1 69 ? -20.512 9.682 11.879 1.00 56.28 69 ILE A O 1
ATOM 542 N N . GLN A 1 70 ? -19.555 7.763 11.229 1.00 53.53 70 GLN A N 1
ATOM 543 C CA . GLN A 1 70 ? -19.218 8.211 9.880 1.00 53.53 70 GLN A CA 1
ATOM 544 C C . GLN A 1 70 ? -20.354 7.832 8.919 1.00 53.53 70 GLN A C 1
ATOM 546 O O . GLN A 1 70 ? -20.826 6.696 8.918 1.00 53.53 70 GLN A O 1
ATOM 551 N N . ASN A 1 71 ? -20.812 8.794 8.112 1.00 48.59 71 ASN A N 1
ATOM 552 C CA . ASN A 1 71 ? -21.813 8.568 7.065 1.00 48.59 71 ASN A CA 1
ATOM 553 C C . ASN A 1 71 ? -21.324 7.500 6.068 1.00 48.59 71 ASN A C 1
ATOM 555 O O . ASN A 1 71 ? -20.223 7.595 5.533 1.00 48.59 71 ASN A O 1
ATOM 559 N N . VAL A 1 72 ? -22.177 6.509 5.801 1.00 50.44 72 VAL A N 1
ATOM 560 C CA . VAL A 1 72 ? -21.878 5.229 5.122 1.00 50.44 72 VAL A CA 1
ATOM 561 C C . VAL A 1 72 ? -21.663 5.356 3.595 1.00 50.44 72 VAL A C 1
ATOM 563 O O . VAL A 1 72 ? -21.472 4.364 2.904 1.00 50.44 72 VAL A O 1
ATOM 566 N N . GLU A 1 73 ? -21.651 6.563 3.027 1.00 52.84 73 GLU A N 1
ATOM 567 C CA . GLU A 1 73 ? -21.569 6.757 1.565 1.00 52.84 73 GLU A CA 1
ATOM 568 C C . GLU A 1 73 ? -20.148 6.688 0.977 1.00 52.84 73 GLU A C 1
ATOM 570 O O . GLU A 1 73 ? -19.986 6.712 -0.243 1.00 52.84 73 GLU A O 1
ATOM 575 N N . VAL A 1 74 ? -19.104 6.576 1.803 1.00 56.97 74 VAL A N 1
ATOM 576 C CA . VAL A 1 74 ? -17.710 6.595 1.336 1.00 56.97 74 VAL A CA 1
ATOM 577 C C . VAL A 1 74 ? -17.061 5.237 1.583 1.00 56.97 74 VAL A C 1
ATOM 579 O O . VAL A 1 74 ? -17.077 4.728 2.701 1.00 56.97 74 VAL A O 1
ATOM 582 N N . MET A 1 75 ? -16.477 4.645 0.533 1.00 60.28 75 MET A N 1
ATOM 583 C CA . MET A 1 75 ? -15.657 3.435 0.662 1.00 60.28 75 MET A CA 1
ATOM 584 C C . MET A 1 75 ? -14.608 3.634 1.771 1.00 60.28 75 MET A C 1
ATOM 586 O O . MET A 1 75 ? -13.997 4.706 1.822 1.00 60.28 75 MET A O 1
ATOM 590 N N . PRO A 1 76 ? -14.369 2.636 2.642 1.00 68.25 76 PRO A N 1
ATOM 591 C CA . PRO A 1 76 ? -13.411 2.782 3.729 1.00 68.25 76 PRO A CA 1
ATOM 592 C C . PRO A 1 76 ? -12.021 3.106 3.171 1.00 68.25 76 PRO A C 1
ATOM 594 O O . PRO A 1 76 ? -11.538 2.457 2.239 1.00 68.25 76 PRO A O 1
ATOM 597 N N . ALA A 1 77 ? -11.383 4.136 3.730 1.00 75.94 77 ALA A N 1
ATOM 598 C CA . ALA A 1 77 ? -10.015 4.488 3.381 1.00 75.94 77 ALA A CA 1
ATOM 599 C C . ALA A 1 77 ? -9.063 3.402 3.903 1.00 75.94 77 ALA A C 1
ATOM 601 O O . ALA A 1 77 ? -9.128 3.017 5.070 1.00 75.94 77 ALA A O 1
ATOM 602 N N . ALA A 1 78 ? -8.191 2.900 3.028 1.00 79.62 78 ALA A N 1
ATOM 603 C CA . ALA A 1 78 ? -7.185 1.910 3.383 1.00 79.62 78 ALA A CA 1
ATOM 604 C C . ALA A 1 78 ? -6.191 2.514 4.388 1.00 79.62 78 ALA A C 1
ATOM 606 O O . ALA A 1 78 ? -5.513 3.485 4.062 1.00 79.62 78 ALA A O 1
ATOM 607 N N . ALA A 1 79 ? -6.118 1.944 5.592 1.00 79.81 79 ALA A N 1
ATOM 608 C CA . ALA A 1 79 ? -5.194 2.354 6.646 1.00 79.81 79 ALA A CA 1
ATOM 609 C C . ALA A 1 79 ? -4.165 1.240 6.908 1.00 79.81 79 ALA A C 1
ATOM 611 O O . ALA A 1 79 ? -4.525 0.061 6.838 1.00 79.81 79 ALA A O 1
ATOM 612 N N . PRO A 1 80 ? -2.900 1.580 7.211 1.00 80.31 80 PRO A N 1
ATOM 613 C CA . PRO A 1 80 ? -1.873 0.590 7.495 1.00 80.31 80 PRO A CA 1
ATOM 614 C C . PRO A 1 80 ? -2.187 -0.127 8.812 1.00 80.31 80 PRO A C 1
ATOM 616 O O . PRO A 1 80 ? -2.391 0.503 9.851 1.00 80.31 80 PRO A O 1
ATOM 619 N N . THR A 1 81 ? -2.216 -1.456 8.769 1.00 78.94 81 THR A N 1
ATOM 620 C CA . THR A 1 81 ? -2.325 -2.309 9.959 1.00 78.94 81 THR A CA 1
ATOM 621 C C . THR A 1 81 ? -0.949 -2.862 10.326 1.00 78.94 81 THR A C 1
ATOM 623 O O . THR A 1 81 ? 0.013 -2.730 9.565 1.00 78.94 81 THR A O 1
ATOM 626 N N . LYS A 1 82 ? -0.826 -3.480 11.506 1.00 75.94 82 LYS A N 1
ATOM 627 C CA . LYS A 1 82 ? 0.432 -4.109 11.933 1.00 75.94 82 LYS A CA 1
ATOM 628 C C . LYS A 1 82 ? 0.800 -5.289 11.030 1.00 75.94 82 LYS A C 1
ATOM 630 O O . LYS A 1 82 ? 1.976 -5.504 10.748 1.00 75.94 82 LYS A O 1
ATOM 635 N N . GLU A 1 83 ? -0.202 -6.045 10.600 1.00 78.94 83 GLU A N 1
ATOM 636 C CA . GLU A 1 83 ? -0.062 -7.205 9.727 1.00 78.94 83 GLU A CA 1
ATOM 637 C C . GLU A 1 83 ? 0.217 -6.789 8.278 1.00 78.94 83 GLU A C 1
ATOM 639 O O . GLU A 1 83 ? 1.005 -7.442 7.596 1.00 78.94 83 GLU A O 1
ATOM 644 N N . GLU A 1 84 ? -0.375 -5.681 7.822 1.00 79.19 84 GLU A N 1
ATOM 645 C CA . GLU A 1 84 ? -0.240 -5.198 6.449 1.00 79.19 84 GLU A CA 1
ATOM 646 C C . GLU A 1 84 ? 0.134 -3.699 6.389 1.00 79.19 84 GLU A C 1
ATOM 648 O O . GLU A 1 84 ? -0.687 -2.838 6.050 1.00 79.19 84 GLU A O 1
ATOM 653 N N . PRO A 1 85 ? 1.404 -3.353 6.667 1.00 82.56 85 PRO A N 1
ATOM 654 C CA . PRO A 1 85 ? 1.847 -1.959 6.758 1.00 82.56 85 PRO A CA 1
ATOM 655 C C . PRO A 1 85 ? 1.883 -1.225 5.406 1.00 82.56 85 PRO A C 1
ATOM 657 O O . PRO A 1 85 ? 1.966 -0.002 5.370 1.00 82.56 85 PRO A O 1
ATOM 660 N N . THR A 1 86 ? 1.841 -1.945 4.279 1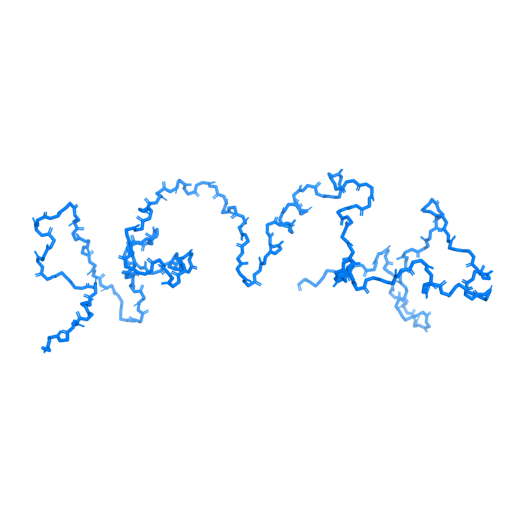.00 84.69 86 THR A N 1
ATOM 661 C CA . THR A 1 86 ? 1.980 -1.372 2.923 1.00 84.69 86 THR A CA 1
ATOM 662 C C . THR A 1 86 ? 0.638 -1.197 2.201 1.00 84.69 86 THR A C 1
ATOM 664 O O . THR A 1 86 ? 0.602 -0.709 1.074 1.00 84.69 86 THR A O 1
ATOM 667 N N . VAL A 1 87 ? -0.486 -1.558 2.824 1.00 88.12 87 VAL A N 1
ATOM 668 C CA . VAL A 1 87 ? -1.807 -1.562 2.168 1.00 88.12 87 VAL A CA 1
ATOM 669 C C . VAL A 1 87 ? -2.224 -0.182 1.676 1.00 88.12 87 VAL A C 1
ATOM 671 O O . VAL A 1 87 ? -2.625 -0.038 0.523 1.00 88.12 87 VAL A O 1
ATOM 674 N N . GLU A 1 88 ? -2.045 0.855 2.489 1.00 88.19 88 GLU A N 1
ATOM 675 C CA . GLU A 1 88 ? -2.337 2.231 2.075 1.00 88.19 88 GLU A CA 1
ATOM 676 C C . GLU A 1 88 ? -1.565 2.617 0.802 1.00 88.19 88 GLU A C 1
ATOM 678 O O . GLU A 1 88 ? -2.130 3.161 -0.150 1.00 88.19 88 GLU A O 1
ATOM 683 N N . PHE A 1 89 ? -0.285 2.252 0.751 1.00 85.25 89 PHE A N 1
ATOM 684 C CA . PHE A 1 89 ? 0.596 2.537 -0.372 1.00 85.25 89 PHE A CA 1
ATOM 685 C C . PHE A 1 89 ? 0.193 1.781 -1.646 1.00 85.25 89 PHE A C 1
ATOM 687 O O . PHE A 1 89 ? 0.190 2.355 -2.735 1.00 85.25 89 PHE A O 1
ATOM 694 N N . ILE A 1 90 ? -0.222 0.517 -1.526 1.00 87.94 90 ILE A N 1
ATOM 695 C CA . ILE A 1 90 ? -0.748 -0.269 -2.654 1.00 87.94 90 ILE A CA 1
ATOM 696 C C . ILE A 1 90 ? -2.025 0.380 -3.204 1.00 87.94 90 ILE A C 1
ATOM 698 O O . ILE A 1 90 ? -2.170 0.546 -4.416 1.00 87.94 90 ILE A O 1
ATOM 702 N N . HIS A 1 91 ? -2.930 0.812 -2.323 1.00 87.94 91 HIS A N 1
ATOM 703 C CA . HIS A 1 91 ? -4.155 1.512 -2.715 1.00 87.94 91 HIS A CA 1
ATOM 704 C C . HIS A 1 91 ? -3.877 2.887 -3.335 1.00 87.94 91 HIS A C 1
ATOM 706 O O . HIS A 1 91 ? -4.626 3.344 -4.204 1.00 87.94 91 HIS A O 1
ATOM 712 N N . GLN A 1 92 ? -2.814 3.568 -2.912 1.00 86.69 92 GLN A N 1
ATOM 713 C CA . GLN A 1 92 ? -2.352 4.787 -3.564 1.00 86.69 92 GLN A CA 1
ATOM 714 C C . GLN A 1 92 ? -1.848 4.491 -4.983 1.00 86.69 92 GLN A C 1
ATOM 716 O O . GLN A 1 92 ? -2.327 5.107 -5.933 1.00 86.69 92 GLN A O 1
ATOM 721 N N . LEU A 1 93 ? -0.963 3.504 -5.144 1.00 87.19 93 LEU A N 1
ATOM 722 C CA . LEU A 1 93 ? -0.423 3.089 -6.443 1.00 87.19 93 LEU A CA 1
ATOM 723 C C . LEU A 1 93 ? -1.514 2.652 -7.425 1.00 87.19 93 LEU A C 1
ATOM 725 O O . LEU A 1 93 ? -1.463 3.009 -8.600 1.00 87.19 93 LEU A O 1
ATOM 729 N N . ALA A 1 94 ? -2.520 1.918 -6.949 1.00 86.62 94 ALA A N 1
ATOM 730 C CA . ALA A 1 94 ? -3.641 1.481 -7.775 1.00 86.62 94 ALA A CA 1
ATOM 731 C C . ALA A 1 94 ? -4.490 2.658 -8.287 1.00 86.62 94 ALA A C 1
ATOM 733 O O . ALA A 1 94 ? -4.961 2.626 -9.422 1.00 86.62 94 ALA A O 1
ATOM 734 N N . ARG A 1 95 ? -4.675 3.706 -7.471 1.00 84.88 95 ARG A N 1
ATOM 735 C CA . ARG A 1 95 ? -5.449 4.901 -7.852 1.00 84.88 95 ARG A CA 1
ATOM 736 C C . ARG A 1 95 ? -4.668 5.848 -8.752 1.00 84.88 95 ARG A C 1
ATOM 738 O O . ARG A 1 95 ? -5.230 6.431 -9.672 1.00 84.88 95 ARG A O 1
ATOM 745 N N . GLU A 1 96 ? -3.397 6.055 -8.436 1.00 86.88 96 GLU A N 1
ATOM 746 C CA . GLU A 1 96 ? -2.587 7.130 -9.013 1.00 86.88 96 GLU A CA 1
ATOM 747 C C . GLU A 1 96 ? -1.668 6.664 -10.147 1.00 86.88 96 GLU A C 1
ATOM 749 O O . GLU A 1 96 ? -1.147 7.494 -10.898 1.00 86.88 96 GLU A O 1
ATOM 754 N N . GLY A 1 97 ? -1.464 5.352 -10.274 1.00 83.06 97 GLY A N 1
ATOM 755 C CA . GLY A 1 97 ? -0.493 4.766 -11.188 1.00 83.06 97 GLY A CA 1
ATOM 756 C C . GLY A 1 97 ? 0.945 5.193 -10.876 1.00 83.06 97 GLY A C 1
ATOM 757 O O . GLY A 1 97 ? 1.254 5.777 -9.838 1.00 83.06 97 GLY A O 1
ATOM 758 N N . LEU A 1 98 ? 1.857 4.920 -11.812 1.00 78.88 98 LEU A N 1
ATOM 759 C CA . LEU A 1 98 ? 3.276 5.259 -11.657 1.00 78.88 98 LEU A CA 1
ATOM 760 C C . LEU A 1 98 ? 3.578 6.742 -11.945 1.00 78.88 98 LEU A C 1
ATOM 762 O O . LEU A 1 98 ? 4.680 7.206 -11.667 1.00 78.88 98 LEU A O 1
ATOM 766 N N . SER A 1 99 ? 2.617 7.515 -12.463 1.00 78.75 99 SER A N 1
ATOM 767 C CA . SER A 1 99 ? 2.844 8.907 -12.883 1.00 78.75 99 SER A CA 1
ATOM 768 C C . SER A 1 99 ? 3.249 9.852 -11.751 1.00 78.75 99 SER A C 1
ATOM 770 O O . SER A 1 99 ? 3.965 10.819 -11.996 1.00 78.75 99 SER A O 1
ATOM 772 N N . LYS A 1 100 ? 2.813 9.590 -10.514 1.00 77.88 100 LYS A N 1
ATOM 773 C CA . LYS A 1 100 ? 3.112 10.448 -9.354 1.00 77.88 100 LYS A CA 1
ATOM 774 C C . LYS A 1 100 ? 4.379 10.052 -8.590 1.00 77.88 100 LYS A C 1
ATOM 776 O O . LYS A 1 100 ? 4.788 10.780 -7.694 1.00 77.88 100 LYS A O 1
ATOM 781 N N . MET A 1 101 ? 5.017 8.938 -8.944 1.00 71.12 101 MET A N 1
ATOM 782 C CA . MET A 1 101 ? 6.076 8.320 -8.132 1.00 71.12 101 MET A CA 1
ATOM 783 C C . MET A 1 101 ? 7.500 8.739 -8.533 1.00 71.12 101 MET A C 1
ATOM 785 O O . MET A 1 101 ? 8.473 8.210 -8.004 1.00 71.12 101 MET A O 1
ATOM 789 N N . GLY A 1 102 ? 7.648 9.716 -9.435 1.00 72.31 102 GLY A N 1
ATOM 790 C CA . GLY A 1 102 ? 8.940 10.062 -10.036 1.00 72.31 102 GLY A CA 1
ATOM 791 C C . GLY A 1 102 ? 9.429 8.973 -10.997 1.00 72.31 102 GLY A C 1
ATOM 792 O O . GLY A 1 102 ? 8.854 7.889 -11.069 1.00 72.31 102 GLY A O 1
ATOM 793 N N . HIS A 1 103 ? 10.488 9.251 -11.764 1.00 72.62 103 HIS A N 1
ATOM 794 C CA . HIS A 1 103 ? 10.929 8.331 -12.822 1.00 72.62 103 HIS A CA 1
ATOM 795 C C . HIS A 1 103 ? 11.355 6.951 -12.287 1.00 72.62 103 HIS A C 1
ATOM 797 O O . HIS A 1 103 ? 11.134 5.942 -12.949 1.00 72.62 103 HIS A O 1
ATOM 803 N N . HIS A 1 104 ? 11.885 6.903 -11.060 1.00 70.62 104 HIS A N 1
ATOM 804 C CA . HIS A 1 104 ? 12.441 5.690 -10.447 1.00 70.62 104 HIS A CA 1
ATOM 805 C C . HIS A 1 104 ? 11.698 5.224 -9.185 1.00 70.62 104 HIS A C 1
ATOM 807 O O . HIS A 1 104 ? 12.171 4.321 -8.496 1.00 70.62 104 HIS A O 1
ATOM 813 N N . GLY A 1 105 ? 10.539 5.809 -8.863 1.00 72.81 105 GLY A N 1
ATOM 814 C CA . GLY A 1 105 ? 9.828 5.475 -7.631 1.00 72.81 105 GLY A CA 1
ATOM 815 C C . GLY A 1 105 ? 10.545 5.952 -6.357 1.00 72.81 105 GLY A C 1
ATOM 816 O O . GLY A 1 105 ? 11.611 6.575 -6.410 1.00 72.81 105 GLY A O 1
ATOM 817 N N . PRO A 1 106 ? 9.979 5.654 -5.176 1.00 71.69 106 PRO A N 1
ATOM 818 C CA . PRO A 1 106 ? 10.674 5.854 -3.913 1.00 71.69 106 PRO A CA 1
ATOM 819 C C . PRO A 1 106 ? 11.882 4.910 -3.827 1.00 71.69 106 PRO A C 1
ATOM 821 O O . PRO A 1 106 ? 11.738 3.702 -3.644 1.00 71.69 106 PRO A O 1
ATOM 824 N N . MET A 1 107 ? 13.089 5.464 -3.942 1.00 62.69 107 MET A N 1
ATOM 825 C CA . MET A 1 107 ? 14.325 4.709 -3.744 1.00 62.69 107 MET A CA 1
ATOM 826 C C . MET A 1 107 ? 14.625 4.579 -2.250 1.00 62.69 107 MET A C 1
ATOM 828 O O . MET A 1 107 ? 15.094 5.517 -1.608 1.00 62.69 107 MET A O 1
ATOM 832 N N . THR A 1 108 ? 14.383 3.392 -1.705 1.00 63.09 108 THR A N 1
ATOM 833 C CA . THR A 1 108 ? 15.015 2.941 -0.464 1.00 63.09 108 THR A CA 1
ATOM 834 C C . THR A 1 108 ? 16.170 2.003 -0.816 1.00 63.09 108 THR A C 1
ATOM 836 O O . THR A 1 108 ? 16.132 1.303 -1.828 1.00 63.09 108 THR A O 1
ATOM 839 N N . SER A 1 109 ? 17.216 1.969 0.005 1.00 59.34 109 SER A N 1
ATOM 840 C CA . SER A 1 109 ? 18.179 0.864 -0.015 1.00 59.34 109 SER A CA 1
ATOM 841 C C . SER A 1 109 ? 17.407 -0.435 0.204 1.00 59.34 109 SER A C 1
ATOM 843 O O . SER A 1 109 ? 16.666 -0.515 1.181 1.00 59.34 109 SER A O 1
ATOM 845 N N . MET A 1 110 ? 17.566 -1.421 -0.684 1.00 60.06 110 MET A N 1
ATOM 846 C CA . MET A 1 110 ? 16.869 -2.717 -0.664 1.00 60.06 110 MET A CA 1
ATOM 847 C C . MET A 1 110 ? 17.096 -3.475 0.656 1.00 60.06 110 MET A C 1
ATOM 849 O O . MET A 1 110 ? 17.922 -4.377 0.727 1.00 60.06 110 MET A O 1
ATOM 853 N N . GLY A 1 111 ? 16.403 -3.086 1.726 1.00 59.72 111 GLY A N 1
ATOM 854 C CA . GLY A 1 111 ? 16.415 -3.749 3.029 1.00 59.72 111 GLY A CA 1
ATOM 855 C C . GLY A 1 111 ? 17.741 -3.740 3.797 1.00 59.72 111 GLY A C 1
ATOM 856 O O . GLY A 1 111 ? 17.796 -4.353 4.858 1.00 59.72 111 GLY A O 1
ATOM 857 N N . VAL A 1 112 ? 18.796 -3.068 3.319 1.00 62.78 112 VAL A N 1
ATOM 858 C CA . VAL A 1 112 ? 20.093 -3.020 4.016 1.00 62.78 112 VAL A CA 1
ATOM 859 C C . VAL A 1 112 ? 20.266 -1.661 4.697 1.00 62.78 112 VAL A C 1
ATOM 861 O O . VAL A 1 112 ? 20.400 -0.648 4.005 1.00 62.78 112 VAL A O 1
ATOM 864 N N . PRO A 1 113 ? 20.264 -1.608 6.044 1.00 69.94 113 PRO A N 1
ATOM 865 C CA . PRO A 1 113 ? 20.590 -0.404 6.793 1.00 69.94 113 PRO A CA 1
ATOM 866 C C . PRO A 1 113 ? 21.897 0.228 6.313 1.00 69.94 113 PRO A C 1
ATOM 868 O O . PRO A 1 113 ? 22.890 -0.462 6.108 1.00 69.94 113 PRO A O 1
ATOM 871 N N . ARG A 1 114 ? 21.927 1.558 6.184 1.00 66.06 114 ARG A N 1
ATOM 872 C CA . ARG A 1 114 ? 23.070 2.291 5.612 1.00 66.06 114 ARG A CA 1
ATOM 873 C C . ARG A 1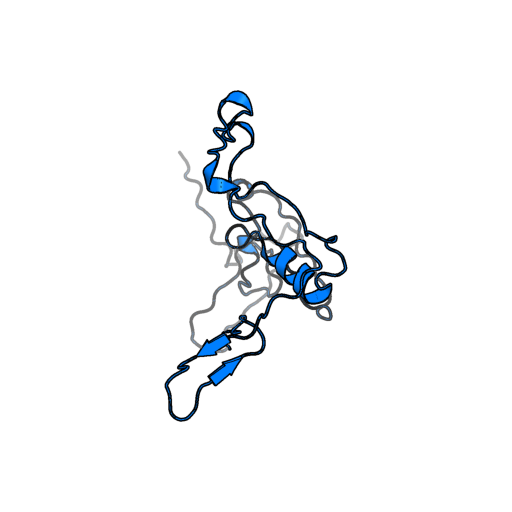 114 ? 24.408 2.040 6.319 1.00 66.06 114 ARG A C 1
ATOM 875 O O . ARG A 1 114 ? 25.441 2.140 5.678 1.00 66.06 114 ARG A O 1
ATOM 882 N N . HIS A 1 115 ? 24.387 1.699 7.606 1.00 78.25 115 HIS A N 1
ATOM 883 C CA . HIS A 1 115 ? 25.582 1.359 8.386 1.00 78.25 115 HIS A CA 1
ATOM 884 C C . HIS A 1 115 ? 26.129 -0.054 8.104 1.00 78.25 115 HIS A C 1
ATOM 886 O O . HIS A 1 115 ? 27.231 -0.366 8.535 1.00 78.25 115 HIS A O 1
ATOM 892 N N . LEU A 1 116 ? 25.359 -0.904 7.415 1.00 75.50 116 LEU A N 1
ATOM 893 C CA . LEU A 1 116 ? 25.753 -2.241 6.954 1.00 75.50 116 LEU A CA 1
ATOM 894 C C . LEU A 1 116 ? 26.100 -2.262 5.460 1.00 75.50 116 LEU A C 1
ATOM 896 O O . LEU A 1 116 ? 26.471 -3.308 4.932 1.00 75.50 116 LEU A O 1
ATOM 900 N N . LEU A 1 117 ? 25.934 -1.134 4.761 1.00 81.38 117 LEU A N 1
ATOM 901 C CA . LEU A 1 117 ? 26.370 -1.025 3.377 1.00 81.38 117 LEU A CA 1
ATOM 902 C C . LEU A 1 117 ? 27.904 -0.976 3.333 1.00 81.38 117 LEU A C 1
ATOM 904 O O . LEU A 1 117 ? 28.506 -0.338 4.199 1.00 81.38 117 LEU A O 1
ATOM 908 N N . PRO A 1 118 ? 28.533 -1.615 2.332 1.00 83.88 118 PRO A N 1
ATOM 909 C CA . PRO A 1 118 ? 29.979 -1.551 2.166 1.00 83.88 118 PRO A CA 1
ATOM 910 C C . PRO A 1 118 ? 30.432 -0.097 2.007 1.00 83.88 118 PRO A C 1
ATOM 912 O O . PRO A 1 118 ? 29.792 0.691 1.295 1.00 83.88 118 PRO A O 1
ATOM 915 N N . HIS A 1 119 ? 31.536 0.259 2.664 1.00 82.62 119 HIS A N 1
ATOM 916 C CA . HIS A 1 119 ? 32.191 1.536 2.414 1.00 82.62 119 HIS A CA 1
ATOM 917 C C . HIS A 1 119 ? 32.895 1.495 1.054 1.00 82.62 119 HIS A C 1
ATOM 919 O O . HIS A 1 119 ? 33.192 0.428 0.527 1.00 82.62 119 HIS A O 1
ATOM 925 N N . TRP A 1 120 ? 33.166 2.663 0.463 1.00 80.62 120 TRP A N 1
ATOM 926 C CA . TRP A 1 120 ? 33.816 2.757 -0.852 1.00 80.62 120 TRP A CA 1
ATOM 927 C C . TRP A 1 120 ? 35.146 1.998 -0.928 1.00 80.62 120 TRP A C 1
ATOM 929 O O . TRP A 1 120 ? 35.459 1.436 -1.973 1.00 80.62 120 TRP A O 1
ATOM 939 N N . ASP A 1 121 ? 35.872 1.933 0.186 1.00 82.19 121 ASP A N 1
ATOM 940 C CA . ASP A 1 121 ? 37.149 1.226 0.295 1.00 82.19 121 ASP A CA 1
ATOM 941 C C . ASP A 1 121 ? 36.993 -0.310 0.287 1.00 82.19 121 ASP A C 1
ATOM 943 O O . ASP A 1 121 ? 37.933 -1.025 -0.057 1.00 82.19 121 ASP A O 1
ATOM 947 N N . ASP A 1 122 ? 35.796 -0.822 0.597 1.00 81.75 122 ASP A N 1
ATOM 948 C CA . ASP A 1 122 ? 35.468 -2.254 0.593 1.00 81.75 122 ASP A CA 1
ATOM 949 C C . ASP A 1 122 ? 34.972 -2.741 -0.783 1.00 81.75 122 ASP A C 1
ATOM 951 O O . ASP A 1 122 ? 34.809 -3.944 -1.013 1.00 81.75 122 ASP A O 1
ATOM 955 N N . ILE A 1 123 ? 34.703 -1.821 -1.719 1.00 83.00 123 ILE A N 1
ATOM 956 C CA . ILE A 1 123 ? 34.147 -2.148 -3.036 1.00 83.00 123 ILE A CA 1
ATOM 957 C C . ILE A 1 123 ? 35.277 -2.563 -3.981 1.00 83.00 123 ILE A C 1
ATOM 959 O O . ILE A 1 123 ? 35.964 -1.739 -4.585 1.00 83.00 123 ILE A O 1
ATOM 963 N N . GLN A 1 124 ? 35.427 -3.870 -4.176 1.00 79.50 124 GLN A N 1
ATOM 964 C CA . GLN A 1 124 ? 36.320 -4.418 -5.195 1.00 79.50 124 GLN A CA 1
ATOM 965 C C . GLN A 1 124 ? 35.586 -4.550 -6.531 1.00 79.50 124 GLN A C 1
ATOM 967 O O . GLN A 1 124 ? 34.806 -5.478 -6.742 1.00 79.50 124 GLN A O 1
ATOM 972 N N . VAL A 1 125 ? 35.854 -3.631 -7.460 1.00 73.62 125 VAL A N 1
ATOM 973 C CA . VAL A 1 125 ? 35.374 -3.750 -8.843 1.00 73.62 125 VAL A CA 1
ATOM 974 C C . VAL A 1 125 ? 36.343 -4.638 -9.619 1.00 73.62 125 VAL A C 1
ATOM 976 O O . VAL A 1 125 ? 37.452 -4.225 -9.961 1.00 73.62 125 VAL A O 1
ATOM 979 N N . MET A 1 126 ? 35.937 -5.874 -9.909 1.00 76.31 126 MET A N 1
ATOM 980 C CA . MET A 1 126 ? 36.742 -6.765 -10.742 1.00 76.31 126 MET A CA 1
ATOM 981 C C . MET A 1 126 ? 36.643 -6.349 -12.211 1.00 76.31 126 MET A C 1
ATOM 983 O O . MET A 1 126 ? 35.553 -6.142 -12.742 1.00 76.31 126 MET A O 1
ATOM 987 N N . VAL A 1 127 ? 37.780 -6.316 -12.908 1.00 69.62 127 VAL A N 1
ATOM 988 C CA . VAL A 1 127 ? 37.887 -5.858 -14.308 1.00 69.62 127 VAL A CA 1
ATOM 989 C C . VAL A 1 127 ? 36.983 -6.642 -15.279 1.00 69.62 127 VAL A C 1
ATOM 991 O O . VAL A 1 127 ? 36.574 -6.115 -16.308 1.00 69.62 127 VAL A O 1
ATOM 994 N N . ALA A 1 128 ? 36.613 -7.882 -14.933 1.00 68.75 128 ALA A N 1
ATOM 995 C CA . ALA A 1 128 ? 35.712 -8.724 -15.723 1.00 68.75 128 ALA A CA 1
ATOM 996 C C . ALA A 1 128 ? 34.214 -8.387 -15.554 1.00 68.75 128 ALA A C 1
ATOM 998 O O . ALA A 1 128 ? 33.426 -8.697 -16.446 1.00 68.75 128 ALA A O 1
ATOM 999 N N . GLN A 1 129 ? 33.801 -7.731 -14.461 1.00 66.00 129 GLN A N 1
ATOM 1000 C CA . GLN A 1 129 ? 32.388 -7.3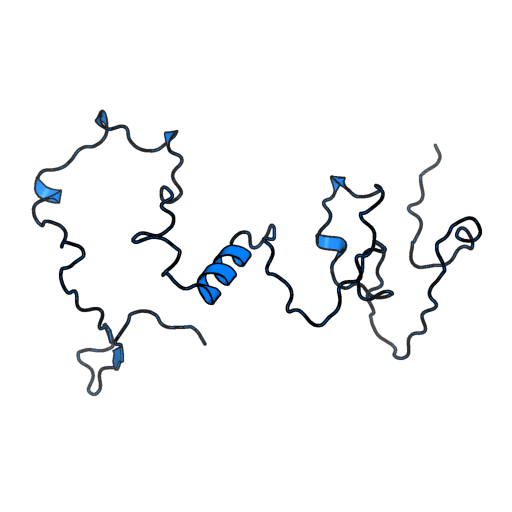97 -14.212 1.00 66.00 129 GLN A CA 1
ATOM 1001 C C . GLN A 1 129 ? 31.867 -6.270 -15.117 1.00 66.00 129 GLN A C 1
ATOM 1003 O O . GLN A 1 129 ? 30.661 -6.146 -15.300 1.00 66.00 129 GLN A O 1
ATOM 1008 N N . MET A 1 130 ? 32.761 -5.479 -15.720 1.00 62.75 130 MET A N 1
ATOM 1009 C CA . MET A 1 130 ? 32.413 -4.402 -16.659 1.00 62.75 130 MET A CA 1
ATOM 1010 C C . MET A 1 130 ? 32.653 -4.779 -18.127 1.00 62.75 130 MET A C 1
ATOM 1012 O O . MET A 1 130 ? 32.579 -3.914 -18.999 1.00 62.75 130 MET A O 1
ATOM 1016 N N . ALA A 1 131 ? 32.934 -6.055 -18.425 1.00 76.69 131 ALA A N 1
ATOM 1017 C CA . ALA A 1 131 ? 33.164 -6.506 -19.798 1.00 76.69 131 ALA A CA 1
ATOM 1018 C C . ALA A 1 131 ? 31.949 -6.243 -20.707 1.00 76.69 131 ALA A C 1
ATOM 1020 O O . ALA A 1 131 ? 32.109 -5.925 -21.883 1.00 76.69 131 ALA A O 1
ATOM 1021 N N . THR A 1 132 ? 30.736 -6.318 -20.147 1.00 75.69 132 THR A N 1
ATOM 1022 C CA . THR A 1 132 ? 29.498 -5.906 -20.817 1.00 75.69 132 THR A CA 1
ATOM 1023 C C . THR A 1 132 ? 28.904 -4.729 -20.059 1.00 75.69 132 THR A C 1
ATOM 1025 O O . THR A 1 132 ? 28.584 -4.844 -18.878 1.00 75.69 132 THR A O 1
ATOM 1028 N N . LYS A 1 133 ? 28.771 -3.584 -20.729 1.00 81.81 133 LYS A N 1
ATOM 1029 C CA . LYS A 1 133 ? 28.117 -2.414 -20.140 1.00 81.81 133 LYS A CA 1
ATOM 1030 C C . LYS A 1 133 ? 26.607 -2.671 -20.045 1.00 81.81 133 LYS A C 1
ATOM 1032 O O . LYS A 1 133 ? 26.047 -3.194 -21.012 1.00 81.81 133 LYS A O 1
ATOM 1037 N N . PRO A 1 134 ? 25.943 -2.298 -18.934 1.00 81.62 134 PRO A N 1
ATOM 1038 C CA . PRO A 1 134 ? 24.488 -2.276 -18.876 1.00 81.62 134 PRO A CA 1
ATOM 1039 C C . PRO A 1 134 ? 23.916 -1.433 -20.017 1.00 81.62 134 PRO A C 1
ATOM 1041 O O . PRO A 1 134 ? 24.524 -0.445 -20.438 1.00 81.62 134 PRO A O 1
ATOM 1044 N N . LEU A 1 135 ? 22.755 -1.836 -20.523 1.00 86.31 135 LEU A N 1
ATOM 1045 C CA . LEU A 1 135 ? 22.023 -1.037 -21.497 1.00 86.31 135 LEU A CA 1
ATOM 1046 C C . LEU A 1 135 ? 21.517 0.247 -20.826 1.00 86.31 135 LEU A C 1
ATOM 1048 O O . LEU A 1 135 ? 21.156 0.232 -19.650 1.00 86.31 135 LEU A O 1
ATOM 1052 N N . MET A 1 136 ? 21.505 1.348 -21.578 1.00 86.00 136 MET A N 1
ATOM 1053 C CA . MET A 1 136 ? 20.881 2.596 -21.129 1.00 86.00 136 MET A CA 1
ATOM 1054 C C . MET A 1 136 ? 19.356 2.426 -21.075 1.00 86.00 136 MET A C 1
ATOM 1056 O O . MET A 1 136 ? 18.809 1.590 -21.792 1.00 86.00 136 MET A O 1
ATOM 1060 N N . GLU A 1 137 ? 18.675 3.233 -20.262 1.00 76.12 137 GLU A N 1
ATOM 1061 C CA . GLU A 1 137 ? 17.221 3.134 -20.026 1.00 76.12 137 GLU A CA 1
ATOM 1062 C C . GLU A 1 137 ? 16.385 3.266 -21.309 1.00 76.12 137 GLU A C 1
ATOM 1064 O O . GLU A 1 137 ? 15.365 2.598 -21.455 1.00 76.12 137 GLU A O 1
ATOM 1069 N N . ASP A 1 138 ? 16.863 4.054 -22.275 1.00 84.44 138 ASP A N 1
ATOM 1070 C CA . ASP A 1 138 ? 16.189 4.282 -23.558 1.00 84.44 138 ASP A CA 1
ATOM 1071 C C . ASP A 1 138 ? 16.419 3.165 -24.591 1.00 84.44 138 ASP A C 1
ATOM 1073 O O . ASP A 1 138 ? 15.902 3.228 -25.711 1.00 84.44 138 ASP A O 1
ATOM 1077 N N . VAL A 1 139 ? 17.227 2.147 -24.269 1.00 88.56 139 VAL A N 1
ATOM 1078 C CA . VAL A 1 139 ? 17.486 1.046 -25.202 1.00 88.56 139 VAL A CA 1
ATOM 1079 C C . VAL A 1 139 ? 16.270 0.118 -25.230 1.00 88.56 139 VAL A C 1
ATOM 1081 O O . VAL A 1 139 ? 15.907 -0.446 -24.196 1.00 88.56 139 VAL A O 1
ATOM 1084 N N . PRO A 1 140 ? 15.654 -0.115 -26.404 1.00 80.88 140 PRO A N 1
ATOM 1085 C CA . PRO A 1 140 ? 14.500 -0.993 -26.495 1.00 80.88 140 PRO A CA 1
ATOM 1086 C C . PRO A 1 140 ? 14.903 -2.432 -26.159 1.00 80.88 140 PRO A C 1
ATOM 1088 O O . PRO A 1 140 ? 15.716 -3.047 -26.851 1.00 80.88 140 PRO A O 1
ATOM 1091 N N . VAL A 1 141 ? 14.301 -2.977 -25.105 1.00 83.06 141 VAL A N 1
ATOM 1092 C CA . VAL A 1 141 ? 14.426 -4.385 -24.717 1.00 83.06 141 VAL A CA 1
ATOM 1093 C C . VAL A 1 141 ? 13.128 -5.126 -25.022 1.00 83.06 141 VAL A C 1
ATOM 1095 O O . VAL A 1 141 ? 12.031 -4.601 -24.830 1.00 83.06 141 VAL A O 1
ATOM 1098 N N . ALA A 1 142 ? 13.241 -6.358 -25.516 1.00 79.75 142 ALA A N 1
ATOM 1099 C CA . ALA A 1 142 ? 12.077 -7.202 -25.746 1.00 79.75 142 ALA A CA 1
ATOM 1100 C C . ALA A 1 142 ? 11.527 -7.696 -24.399 1.00 79.75 142 ALA A C 1
ATOM 1102 O O . ALA A 1 142 ? 12.213 -8.398 -23.662 1.00 79.75 142 ALA A O 1
ATOM 1103 N N . THR A 1 143 ? 10.283 -7.336 -24.083 1.00 82.25 143 THR A N 1
ATOM 1104 C CA . THR A 1 143 ? 9.557 -7.788 -22.881 1.00 82.25 143 THR A CA 1
ATOM 1105 C C . THR A 1 143 ? 8.649 -8.989 -23.153 1.00 82.25 143 THR A C 1
ATOM 1107 O O . THR A 1 143 ? 7.899 -9.418 -22.273 1.00 82.25 143 THR A O 1
ATOM 1110 N N . GLU A 1 144 ? 8.693 -9.529 -24.375 1.00 84.88 144 GLU A N 1
ATOM 1111 C CA . GLU A 1 144 ? 7.896 -10.689 -24.747 1.00 84.88 144 GLU A CA 1
ATOM 1112 C C . GLU A 1 144 ? 8.428 -11.971 -24.097 1.00 84.88 144 GLU A C 1
ATOM 1114 O O . GLU A 1 144 ? 9.630 -12.230 -24.067 1.00 84.88 144 GLU A O 1
ATOM 1119 N N . LEU A 1 145 ? 7.513 -12.803 -23.600 1.00 86.81 145 LEU A N 1
ATOM 1120 C CA . LEU A 1 145 ? 7.823 -14.136 -23.094 1.00 86.81 145 LEU A CA 1
ATOM 1121 C C . LEU A 1 145 ? 7.151 -15.179 -23.976 1.00 86.81 145 LEU A C 1
ATOM 1123 O O . LEU A 1 145 ? 5.931 -15.180 -24.146 1.00 86.81 145 LEU A O 1
ATOM 1127 N N . VAL A 1 146 ? 7.954 -16.099 -24.504 1.00 88.62 146 VAL A N 1
ATOM 1128 C CA . VAL A 1 146 ? 7.474 -17.238 -25.287 1.00 88.62 146 VAL A CA 1
ATOM 1129 C C . VAL A 1 146 ? 7.556 -18.499 -24.433 1.00 88.62 146 VAL A C 1
ATOM 1131 O O . VAL A 1 146 ? 8.638 -19.036 -24.198 1.00 88.62 146 VAL A O 1
ATOM 1134 N N . ILE A 1 147 ? 6.405 -18.995 -23.984 1.00 90.06 147 ILE A N 1
ATOM 1135 C CA . ILE A 1 147 ? 6.303 -20.249 -23.236 1.00 90.06 147 ILE A CA 1
ATOM 1136 C C . ILE A 1 147 ? 6.169 -21.406 -24.232 1.00 90.06 147 ILE A C 1
ATOM 1138 O O . ILE A 1 147 ? 5.264 -21.432 -25.069 1.00 90.06 147 ILE A O 1
ATOM 1142 N N . GLY A 1 148 ? 7.085 -22.372 -24.133 1.00 90.31 148 GLY A N 1
ATOM 1143 C CA . GLY A 1 148 ? 7.136 -23.544 -25.010 1.00 90.31 148 GLY A CA 1
ATOM 1144 C C . GLY A 1 148 ? 7.589 -23.223 -26.440 1.00 90.31 148 GLY A C 1
ATOM 1145 O O . GLY A 1 148 ? 6.851 -23.528 -27.372 1.00 90.31 148 GLY A O 1
ATOM 1146 N N . PRO A 1 149 ? 8.791 -22.654 -26.659 1.00 90.50 149 PRO A N 1
ATOM 1147 C CA . PRO A 1 149 ? 9.243 -22.201 -27.982 1.00 90.50 149 PRO A CA 1
ATOM 1148 C C . PRO A 1 149 ? 9.318 -23.316 -29.039 1.00 90.50 149 PRO A C 1
ATOM 1150 O O . PRO A 1 149 ? 9.187 -23.039 -30.225 1.00 90.50 149 PRO A O 1
ATOM 1153 N N . GLN A 1 150 ? 9.497 -24.571 -28.614 1.00 92.25 150 GLN A N 1
ATOM 1154 C CA . GLN A 1 150 ? 9.547 -25.755 -29.484 1.00 92.25 150 GLN A CA 1
ATOM 1155 C C . GLN A 1 150 ? 8.194 -26.488 -29.594 1.00 92.25 150 GLN A C 1
ATOM 1157 O O . GLN A 1 150 ? 8.103 -27.551 -30.207 1.00 92.25 150 GLN A O 1
ATOM 1162 N N . ALA A 1 151 ? 7.130 -25.969 -28.972 1.00 92.00 151 ALA A N 1
ATOM 1163 C CA . ALA A 1 151 ? 5.806 -26.575 -29.041 1.00 92.00 151 ALA A CA 1
ATOM 1164 C C . ALA A 1 151 ? 5.142 -26.295 -30.397 1.00 92.00 151 ALA A C 1
ATOM 1166 O O . ALA A 1 151 ? 5.364 -25.260 -31.018 1.00 92.00 151 ALA A O 1
ATOM 1167 N N . ARG A 1 152 ? 4.225 -27.177 -30.823 1.00 87.69 152 ARG A N 1
ATOM 1168 C CA . ARG A 1 152 ? 3.424 -26.972 -32.048 1.00 87.69 152 ARG A CA 1
ATOM 1169 C C . ARG A 1 152 ? 2.607 -25.669 -32.022 1.00 87.69 152 ARG A C 1
ATOM 1171 O O . ARG A 1 152 ? 2.257 -25.156 -33.079 1.00 87.69 152 ARG A O 1
ATOM 1178 N N . LYS A 1 153 ? 2.279 -25.162 -30.827 1.00 90.25 153 LYS A N 1
ATOM 1179 C CA . LYS A 1 153 ? 1.594 -23.883 -30.590 1.00 90.25 153 LYS A CA 1
ATOM 1180 C C . LYS A 1 153 ? 2.199 -23.192 -29.352 1.00 90.25 153 LYS A C 1
ATOM 1182 O O . LYS A 1 153 ? 1.740 -23.471 -28.246 1.00 90.25 153 LYS A O 1
ATOM 1187 N N . PRO A 1 154 ? 3.236 -22.351 -29.511 1.00 88.88 154 PRO A N 1
ATOM 1188 C CA . PRO A 1 154 ? 3.852 -21.627 -28.398 1.00 88.88 154 PRO A CA 1
ATOM 1189 C C . PRO A 1 154 ? 2.937 -20.508 -27.883 1.00 88.88 154 PRO A C 1
ATOM 1191 O O . PRO A 1 154 ? 2.238 -19.862 -28.671 1.00 88.88 154 PRO A O 1
ATOM 1194 N N . LEU A 1 155 ? 2.968 -20.244 -26.575 1.00 89.44 155 LEU A N 1
ATOM 1195 C CA . LEU A 1 155 ? 2.178 -19.182 -25.947 1.00 89.44 155 LEU A CA 1
ATOM 1196 C C . LEU A 1 155 ? 3.036 -17.918 -25.819 1.00 89.44 155 LEU A C 1
ATOM 1198 O O . LEU A 1 155 ? 4.079 -17.939 -25.171 1.00 89.44 155 LEU A O 1
ATOM 1202 N N . LYS A 1 156 ? 2.615 -16.831 -26.473 1.00 87.44 156 LYS A N 1
ATOM 1203 C CA . LYS A 1 156 ? 3.347 -15.557 -26.511 1.00 87.44 156 LYS A CA 1
ATOM 1204 C C . LYS A 1 156 ? 2.661 -14.524 -25.620 1.00 87.44 156 LYS A C 1
ATOM 1206 O O . LYS A 1 156 ? 1.517 -14.156 -25.882 1.00 87.44 156 LYS A O 1
ATOM 1211 N N . LEU A 1 157 ? 3.362 -14.046 -24.599 1.00 86.81 157 LEU A N 1
ATOM 1212 C CA . LEU A 1 157 ? 2.916 -12.985 -23.696 1.00 86.81 157 LEU A CA 1
ATOM 1213 C C . LEU A 1 157 ? 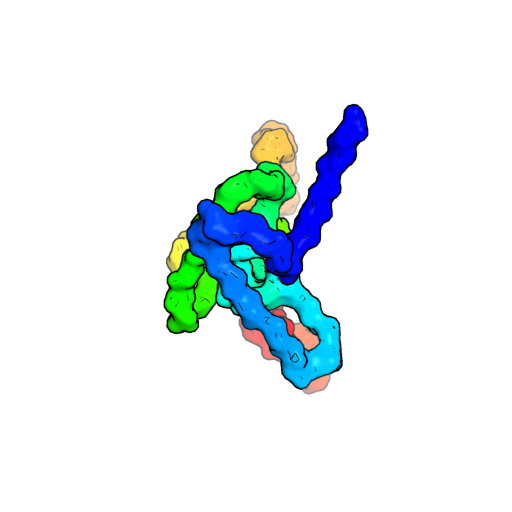3.657 -11.692 -24.036 1.00 86.81 157 LEU A C 1
ATOM 1215 O O . LEU A 1 157 ? 4.871 -11.711 -24.209 1.00 86.81 157 LEU A O 1
ATOM 1219 N N . LYS A 1 158 ? 2.936 -10.568 -24.121 1.00 79.25 158 LYS A N 1
ATOM 1220 C CA . LYS A 1 158 ? 3.524 -9.243 -24.403 1.00 79.25 158 LYS A CA 1
ATOM 1221 C C . LYS A 1 158 ? 4.211 -8.604 -23.186 1.00 79.25 158 LYS A C 1
ATOM 1223 O O . LYS A 1 158 ? 4.948 -7.641 -23.353 1.00 79.25 158 LYS A O 1
ATOM 1228 N N . ILE A 1 159 ? 3.927 -9.091 -21.978 1.00 75.81 159 ILE A N 1
ATOM 1229 C CA . ILE A 1 159 ? 4.487 -8.590 -20.720 1.00 75.81 159 ILE A CA 1
ATOM 1230 C C . ILE A 1 159 ? 4.551 -9.738 -19.709 1.00 75.81 159 ILE A C 1
ATOM 1232 O O . ILE A 1 159 ? 3.703 -10.631 -19.735 1.00 75.81 159 ILE A O 1
ATOM 1236 N N . LEU A 1 160 ? 5.553 -9.714 -18.826 1.00 61.53 160 LEU A N 1
ATOM 1237 C CA . LEU A 1 160 ? 5.850 -10.804 -17.886 1.00 61.53 160 LEU A CA 1
ATOM 1238 C C . LEU A 1 160 ? 4.890 -10.892 -16.680 1.00 61.53 160 LEU A C 1
ATOM 1240 O O . LEU A 1 160 ? 5.007 -11.804 -15.866 1.00 61.53 160 LEU A O 1
ATOM 1244 N N . CYS A 1 161 ? 3.954 -9.953 -16.535 1.00 54.28 161 CYS A N 1
ATOM 1245 C CA . CYS A 1 161 ? 3.045 -9.908 -15.394 1.00 54.28 161 CYS A CA 1
ATOM 1246 C C . CYS A 1 161 ? 1.836 -10.818 -15.632 1.00 54.28 161 CYS A C 1
ATOM 1248 O O . CYS A 1 161 ? 0.907 -10.463 -16.356 1.00 54.28 161 CYS A O 1
ATOM 1250 N N . LEU A 1 162 ? 1.844 -11.983 -14.989 1.00 54.66 162 LEU A N 1
ATOM 1251 C CA . LEU A 1 162 ? 0.663 -12.827 -14.839 1.00 54.66 162 LEU A CA 1
ATOM 1252 C C . LEU A 1 162 ? -0.111 -12.338 -13.611 1.00 54.66 162 LEU A C 1
ATOM 1254 O O . LEU A 1 162 ? 0.324 -12.555 -12.481 1.00 54.66 162 LEU A O 1
ATOM 1258 N N . SER A 1 163 ? -1.245 -11.664 -13.814 1.00 48.19 163 SER A N 1
ATOM 1259 C CA . SER A 1 163 ? -2.185 -11.435 -12.717 1.00 48.19 163 SER A CA 1
ATOM 1260 C C . SER A 1 163 ? -2.783 -12.784 -12.328 1.00 48.19 163 SER A C 1
ATOM 1262 O O . SER A 1 163 ? -3.459 -13.408 -13.149 1.00 48.19 163 SER A O 1
ATOM 1264 N N . GLN A 1 164 ? -2.517 -13.250 -11.107 1.00 41.03 164 GLN A N 1
ATOM 1265 C CA . GLN A 1 164 ? -3.305 -14.336 -10.532 1.00 41.03 164 GLN A CA 1
ATOM 1266 C C . GLN A 1 164 ? -4.729 -13.793 -10.380 1.00 41.03 164 GLN A C 1
ATOM 1268 O O . GLN A 1 164 ? -4.955 -12.877 -9.594 1.00 41.03 164 GLN A O 1
ATOM 1273 N N . THR A 1 165 ? -5.631 -14.255 -11.243 1.00 40.19 165 THR A N 1
ATOM 1274 C CA . THR A 1 165 ? -7.077 -14.057 -11.088 1.00 40.19 165 THR A CA 1
ATOM 1275 C C . THR A 1 165 ? -7.582 -14.869 -9.916 1.00 40.19 165 THR A C 1
ATOM 1277 O O . THR A 1 165 ? -7.138 -16.039 -9.828 1.00 40.19 165 THR A O 1
#

Mean predicted aligned error: 17.51 Å

Secondary structure (DSSP, 8-state):
--------TTS--SGGGGSS-PPPP---SSSS---B-SSS--TTTTB--SGGGGS-GGGTTS---------TTSPPPP---SS-TTHHHHHHHHHH-GGGS-TT-S---SS--GGGSPPGGG----TTTTSSPPPPTTS-----EEESTTSSS-EEESSS-----

Organism: NCBI:txid1481914

Sequence (165 aa):
MHLWTLQEPTFCDGSHASTDFKPKSFVAEQDGDNYLCRCKHSNNLPFCDGSHKQFSDDQVGQEGPGVQIQNVEVMPAAAPTKEEPTVEFIHQLAREGLSKMGHHGPMTSMGVPRHLLPHWDDIQVMVAQMATKPLMEDVPVATELVIGPQARKPLKLKILCLSQT